Protein AF-A0ABD7DPT8-F1 (afdb_monomer_lite)

Organism: Bacillus cereus (NCBI:txid1396)

Radius of gyration: 15.37 Å; chains: 1; bounding box: 35×28×36 Å

Foldseek 3Di:
DDADPLLVLLVVVVVVVVVDDVVVVVCVVPPVVVVSVVVSVVSVVVDDPVRNVVSVVVSVVVVVVVVCVVVVNPPPDD

Structure (mmCIF, N/CA/C/O backbone):
data_AF-A0ABD7DPT8-F1
#
_entry.id   AF-A0ABD7DPT8-F1
#
loop_
_atom_site.group_PDB
_atom_site.id
_atom_site.type_symbol
_atom_site.label_atom_id
_atom_site.label_alt_id
_atom_site.label_comp_id
_atom_site.label_asym_id
_atom_site.label_entity_id
_atom_site.label_seq_id
_atom_site.pdbx_PDB_ins_code
_atom_site.Cartn_x
_atom_site.Cartn_y
_atom_site.Cartn_z
_atom_site.occupancy
_atom_site.B_iso_or_equiv
_atom_site.auth_seq_id
_atom_site.auth_comp_id
_atom_site.auth_asym_id
_atom_site.auth_atom_id
_atom_site.pdbx_PDB_model_num
ATOM 1 N N . MET A 1 1 ? 2.033 0.807 16.238 1.00 79.88 1 MET A N 1
ATOM 2 C CA . MET A 1 1 ? 0.946 0.080 15.544 1.00 79.88 1 MET A CA 1
ATOM 3 C C . MET A 1 1 ? 1.437 -1.210 14.872 1.00 79.88 1 MET A C 1
ATOM 5 O O . MET A 1 1 ? 2.575 -1.241 14.421 1.00 79.88 1 MET A O 1
ATOM 9 N N . GLU A 1 2 ? 0.577 -2.232 14.734 1.00 89.94 2 GLU A N 1
ATOM 10 C CA . GLU A 1 2 ? 0.790 -3.366 13.813 1.00 89.94 2 GLU A CA 1
ATOM 11 C C . GLU A 1 2 ? -0.025 -3.179 12.515 1.00 89.94 2 GLU A C 1
ATOM 13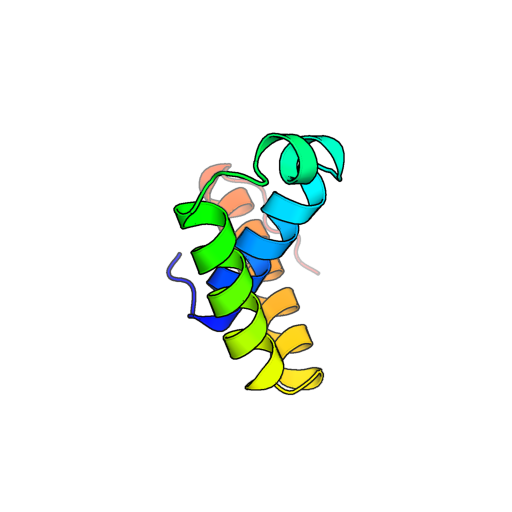 O O . GLU A 1 2 ? -1.205 -2.835 12.567 1.00 89.94 2 GLU A O 1
ATOM 18 N N . LEU A 1 3 ? 0.614 -3.394 11.357 1.00 95.69 3 LEU A N 1
ATOM 19 C CA . LEU A 1 3 ? 0.003 -3.277 10.026 1.00 95.69 3 LEU A CA 1
ATOM 20 C C . LEU A 1 3 ? -0.253 -4.653 9.398 1.00 95.69 3 LEU A C 1
ATOM 22 O O . LEU A 1 3 ? 0.609 -5.545 9.455 1.00 95.69 3 LEU A O 1
ATOM 26 N N . THR A 1 4 ? -1.388 -4.798 8.714 1.00 95.62 4 THR A N 1
ATOM 27 C CA . THR A 1 4 ? -1.697 -5.986 7.906 1.00 95.62 4 THR A CA 1
ATOM 28 C C . THR A 1 4 ? -0.790 -6.083 6.673 1.00 95.62 4 THR A C 1
ATOM 30 O O . THR A 1 4 ? -0.025 -5.171 6.348 1.00 95.62 4 THR A O 1
ATOM 33 N N . LYS A 1 5 ? -0.855 -7.213 5.957 1.00 94.88 5 LYS A N 1
ATOM 34 C CA . LYS A 1 5 ? -0.088 -7.409 4.717 1.00 94.88 5 LYS A CA 1
ATOM 35 C C . LYS A 1 5 ? -0.446 -6.361 3.654 1.00 94.88 5 LYS A C 1
ATOM 37 O O . LYS A 1 5 ? 0.461 -5.774 3.074 1.00 94.88 5 LYS A O 1
ATOM 42 N N . LEU A 1 6 ? -1.739 -6.121 3.423 1.00 96.25 6 LEU A N 1
ATOM 43 C CA . LEU A 1 6 ? -2.205 -5.163 2.416 1.00 96.25 6 LEU A CA 1
ATOM 44 C C . LEU A 1 6 ? -1.836 -3.729 2.807 1.00 96.25 6 LEU A C 1
ATOM 46 O O . LEU A 1 6 ? -1.334 -2.971 1.986 1.00 96.25 6 LEU A O 1
ATOM 50 N N . GLU A 1 7 ? -1.969 -3.396 4.087 1.00 96.81 7 GLU A N 1
ATOM 51 C CA . GLU A 1 7 ? -1.574 -2.097 4.629 1.00 96.81 7 GLU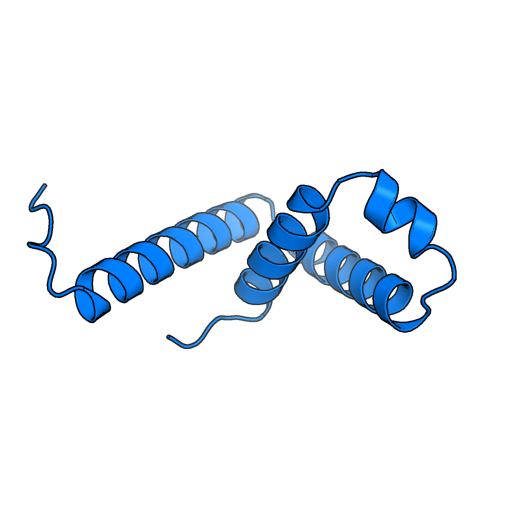 A CA 1
ATOM 52 C C . GLU A 1 7 ? -0.076 -1.815 4.450 1.00 96.81 7 GLU A C 1
ATOM 54 O O . GLU A 1 7 ? 0.303 -0.751 3.966 1.00 96.81 7 GLU A O 1
ATOM 59 N N . LYS A 1 8 ? 0.793 -2.788 4.761 1.00 95.00 8 LYS A N 1
ATOM 60 C CA . LYS A 1 8 ? 2.242 -2.680 4.510 1.00 95.00 8 LYS A CA 1
ATOM 61 C C . LYS A 1 8 ? 2.538 -2.436 3.032 1.00 95.00 8 LYS A C 1
ATOM 63 O O . LYS A 1 8 ? 3.367 -1.589 2.709 1.00 95.00 8 LYS A O 1
ATOM 68 N N . VAL A 1 9 ? 1.860 -3.163 2.145 1.00 95.19 9 VAL A N 1
ATOM 69 C CA . VAL A 1 9 ? 2.017 -3.003 0.695 1.00 95.19 9 VAL A CA 1
ATOM 70 C C . VAL A 1 9 ? 1.577 -1.613 0.243 1.00 95.19 9 VAL A C 1
ATOM 72 O O . VAL A 1 9 ? 2.304 -0.996 -0.531 1.00 95.19 9 VAL A O 1
ATOM 75 N N . ILE A 1 10 ? 0.463 -1.085 0.754 1.00 95.00 10 ILE A N 1
ATOM 76 C CA . ILE A 1 10 ? 0.006 0.280 0.455 1.00 95.00 10 ILE A CA 1
ATOM 77 C C . ILE A 1 10 ? 1.062 1.304 0.880 1.00 95.00 10 ILE A C 1
ATOM 79 O O . ILE A 1 10 ? 1.457 2.136 0.068 1.00 95.00 10 ILE A O 1
ATOM 83 N N . VAL A 1 11 ? 1.587 1.210 2.106 1.00 95.12 11 VAL A N 1
ATOM 84 C CA . VAL A 1 11 ? 2.616 2.140 2.608 1.00 95.12 11 VAL A CA 1
ATOM 85 C C . VAL A 1 11 ? 3.874 2.108 1.747 1.00 95.12 11 VAL A C 1
ATOM 87 O O . VAL A 1 11 ? 4.360 3.154 1.319 1.00 95.12 11 VAL A O 1
ATOM 90 N N . ILE A 1 12 ? 4.393 0.912 1.470 1.00 93.38 12 ILE A N 1
ATOM 91 C CA . ILE A 1 12 ? 5.611 0.745 0.674 1.00 93.38 12 ILE A CA 1
ATOM 92 C C . ILE A 1 12 ? 5.390 1.250 -0.754 1.00 93.38 12 ILE A C 1
ATOM 94 O O . ILE A 1 12 ? 6.246 1.950 -1.287 1.00 93.38 12 ILE A O 1
ATOM 98 N N . SER A 1 13 ? 4.245 0.935 -1.364 1.00 91.31 13 SER A N 1
ATOM 99 C CA . SER A 1 13 ? 3.920 1.367 -2.729 1.00 91.31 13 SER A CA 1
ATOM 100 C C . SER A 1 13 ? 3.846 2.885 -2.828 1.00 91.31 13 SER A C 1
ATOM 102 O O . SER A 1 13 ? 4.455 3.463 -3.723 1.00 91.31 13 SER A O 1
ATOM 104 N N . THR A 1 14 ? 3.168 3.535 -1.879 1.00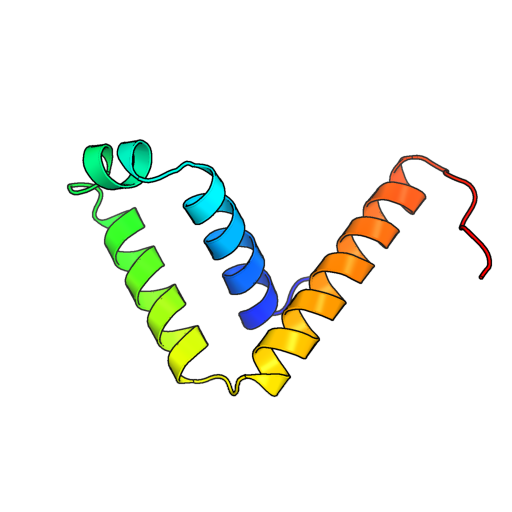 92.38 14 THR A N 1
ATOM 105 C CA . THR A 1 14 ? 3.091 4.999 -1.800 1.00 92.38 14 THR A CA 1
ATOM 106 C C . THR A 1 14 ? 4.472 5.620 -1.594 1.00 92.38 14 THR A C 1
ATOM 108 O O . THR A 1 14 ? 4.807 6.595 -2.262 1.00 92.38 14 THR A O 1
ATOM 111 N N . PHE A 1 15 ? 5.307 5.039 -0.725 1.00 91.94 15 PHE A N 1
ATOM 112 C CA . PHE A 1 15 ? 6.679 5.508 -0.522 1.00 91.94 15 PHE A CA 1
ATOM 113 C C . PHE A 1 15 ? 7.507 5.414 -1.810 1.00 91.94 15 PHE A C 1
ATOM 115 O O . PHE A 1 15 ? 8.131 6.394 -2.204 1.00 91.94 15 PHE A O 1
ATOM 122 N N . VAL A 1 16 ? 7.465 4.270 -2.501 1.00 89.38 16 VAL A N 1
ATOM 123 C CA . VAL A 1 16 ? 8.182 4.058 -3.768 1.00 89.38 16 VAL A CA 1
ATOM 124 C C . VAL A 1 16 ? 7.698 5.020 -4.856 1.00 89.38 16 VAL A C 1
ATOM 126 O O . VAL A 1 16 ? 8.527 5.588 -5.560 1.00 89.38 16 VAL A O 1
ATOM 129 N N . GLN A 1 17 ? 6.387 5.251 -4.970 1.00 86.69 17 GLN A N 1
ATOM 130 C CA . GLN A 1 17 ? 5.828 6.241 -5.901 1.00 86.69 17 GLN A CA 1
ATOM 131 C C . GLN A 1 17 ? 6.319 7.661 -5.585 1.00 86.69 17 GLN A C 1
ATOM 133 O O . GLN A 1 17 ? 6.653 8.413 -6.497 1.00 86.69 17 GLN A O 1
ATOM 138 N N . GLY A 1 18 ? 6.424 8.013 -4.300 1.00 92.44 18 GLY A N 1
ATOM 139 C CA . GLY A 1 18 ? 6.927 9.313 -3.852 1.00 92.44 18 GLY A CA 1
ATOM 140 C C . GLY A 1 18 ? 8.405 9.572 -4.166 1.00 92.44 18 GLY A C 1
ATOM 141 O O . GLY A 1 18 ? 8.805 10.731 -4.245 1.00 92.44 18 GLY A O 1
ATOM 142 N N . LEU A 1 19 ? 9.213 8.527 -4.384 1.00 90.62 19 LEU A N 1
ATOM 143 C CA . LEU A 1 19 ? 10.615 8.658 -4.813 1.00 90.62 19 LEU A CA 1
ATOM 144 C C . LEU A 1 19 ? 10.759 9.035 -6.298 1.00 90.62 19 LEU A C 1
ATOM 146 O O . LEU A 1 19 ? 11.843 9.434 -6.723 1.00 90.62 19 LEU A O 1
ATOM 150 N N . GLY A 1 20 ? 9.677 8.935 -7.072 1.00 89.38 20 GLY A N 1
ATOM 151 C CA . GLY A 1 20 ? 9.633 9.336 -8.472 1.00 89.38 20 GLY A CA 1
ATOM 152 C C . GLY A 1 20 ? 10.266 8.340 -9.445 1.00 89.38 20 GLY A C 1
ATOM 153 O O . GLY A 1 20 ? 10.874 7.332 -9.076 1.00 89.38 20 GLY A O 1
ATOM 154 N N . GLU A 1 21 ? 10.100 8.637 -10.733 1.00 87.56 21 GLU A N 1
ATOM 155 C CA . GLU A 1 21 ? 10.533 7.763 -11.826 1.00 87.56 21 GLU A CA 1
ATOM 156 C C . GLU A 1 21 ? 12.057 7.614 -11.877 1.00 87.56 21 GLU A C 1
ATOM 158 O O . GLU A 1 21 ? 12.546 6.501 -12.043 1.00 87.56 21 GLU A O 1
ATOM 163 N N . GLU A 1 22 ? 12.813 8.691 -11.633 1.00 89.88 22 GLU A N 1
ATOM 164 C CA . GLU A 1 22 ? 14.285 8.677 -11.643 1.00 89.88 22 GLU A CA 1
ATOM 165 C C . GLU A 1 22 ? 14.865 7.637 -10.668 1.00 89.88 22 GLU A C 1
ATOM 167 O O . GLU A 1 22 ? 15.794 6.899 -11.009 1.00 89.88 22 GLU A O 1
ATOM 172 N N . PHE A 1 23 ? 14.291 7.516 -9.466 1.00 88.94 23 PHE A N 1
ATOM 173 C CA . PHE A 1 23 ? 14.705 6.500 -8.501 1.00 88.94 23 PHE A CA 1
ATOM 174 C C . PHE A 1 23 ? 14.492 5.082 -9.044 1.00 88.94 23 PHE A C 1
ATOM 176 O O . PHE A 1 23 ? 15.368 4.221 -8.903 1.00 88.94 23 PHE A O 1
ATOM 183 N N . LEU A 1 24 ? 13.343 4.836 -9.679 1.00 86.31 24 LEU A N 1
ATOM 184 C CA . LEU A 1 24 ? 13.024 3.544 -10.285 1.00 86.31 24 LEU A CA 1
ATOM 185 C C . LEU A 1 24 ? 13.958 3.234 -11.454 1.00 86.31 24 LEU A C 1
ATOM 187 O O . LEU A 1 24 ? 14.403 2.094 -11.590 1.00 86.31 24 LEU A O 1
ATOM 191 N N . GLU A 1 25 ? 14.298 4.240 -12.262 1.00 88.00 25 GLU A N 1
ATOM 192 C CA . GLU A 1 25 ? 15.220 4.092 -13.385 1.00 88.00 25 GLU A CA 1
ATOM 193 C C . GLU A 1 25 ? 16.624 3.712 -12.924 1.00 88.00 25 GLU A C 1
ATOM 195 O O . GLU A 1 25 ? 17.190 2.728 -13.405 1.00 88.00 25 GLU A O 1
ATOM 200 N N . ASN A 1 26 ? 17.145 4.433 -11.933 1.00 88.62 26 ASN A N 1
ATOM 201 C CA . ASN A 1 26 ? 18.461 4.180 -11.349 1.00 88.62 26 ASN A CA 1
ATOM 202 C C . ASN A 1 26 ? 18.515 2.857 -10.570 1.00 88.62 26 ASN A C 1
ATOM 204 O O . ASN A 1 26 ? 19.586 2.285 -10.371 1.00 88.62 26 ASN A O 1
ATOM 208 N N . SER A 1 27 ? 17.357 2.334 -10.171 1.00 86.81 27 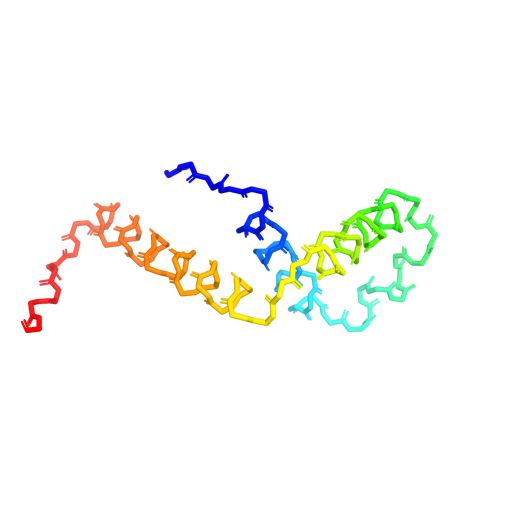SER A N 1
ATOM 209 C CA . SER A 1 27 ? 17.230 1.071 -9.446 1.00 86.81 27 SER A CA 1
ATOM 210 C C . SER A 1 27 ? 16.840 -0.110 -10.341 1.00 86.81 27 SER A C 1
ATOM 212 O O . SER A 1 27 ? 16.560 -1.191 -9.819 1.00 86.81 27 SER A O 1
ATOM 214 N N . LYS A 1 28 ? 16.854 0.040 -11.676 1.00 82.38 28 LYS A N 1
ATOM 215 C CA . LYS A 1 28 ? 16.515 -1.040 -12.622 1.00 82.38 28 LYS A CA 1
ATOM 216 C C . LYS A 1 28 ? 17.355 -2.300 -12.402 1.00 82.38 28 LYS A C 1
ATOM 218 O O . LYS A 1 28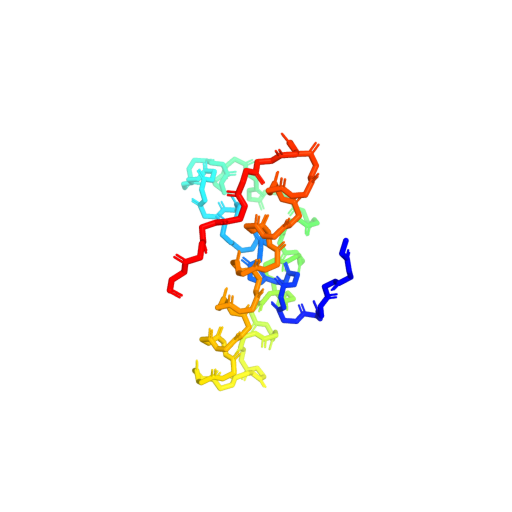 ? 16.821 -3.390 -12.541 1.00 82.38 28 LYS A O 1
ATOM 223 N N . GLU A 1 29 ? 18.615 -2.212 -11.983 1.00 91.06 29 GLU A N 1
ATOM 224 C CA . GLU A 1 29 ? 19.436 -3.408 -11.707 1.00 91.06 29 GLU A CA 1
ATOM 225 C C . GLU A 1 29 ? 19.315 -3.946 -10.272 1.00 91.06 29 GLU A C 1
ATOM 227 O O . GLU A 1 29 ? 19.887 -4.982 -9.930 1.00 91.06 29 GLU A O 1
ATOM 232 N N . ASN A 1 30 ? 18.512 -3.302 -9.421 1.00 92.50 30 ASN A N 1
ATOM 233 C CA . ASN A 1 30 ? 18.297 -3.754 -8.055 1.00 92.50 30 ASN A CA 1
ATOM 234 C C . ASN A 1 30 ? 17.320 -4.943 -8.023 1.00 92.50 30 ASN A C 1
ATOM 236 O O . ASN A 1 30 ? 16.097 -4.783 -8.084 1.00 92.50 30 ASN A O 1
ATOM 240 N N . HIS A 1 31 ? 17.870 -6.156 -7.900 1.00 91.50 31 HIS A N 1
ATOM 241 C CA . HIS A 1 31 ? 17.088 -7.394 -7.834 1.00 91.50 31 HIS A CA 1
ATOM 242 C C . HIS A 1 31 ? 16.062 -7.385 -6.689 1.00 91.50 31 HIS A C 1
ATOM 244 O O . HIS A 1 31 ? 14.926 -7.823 -6.873 1.00 91.50 31 HIS A O 1
ATOM 250 N N . SER A 1 32 ? 16.432 -6.863 -5.518 1.00 90.56 32 SER A N 1
ATOM 251 C CA . SER A 1 32 ? 15.541 -6.811 -4.356 1.00 90.56 32 SER A CA 1
ATOM 252 C C . SER A 1 32 ? 14.353 -5.880 -4.593 1.00 90.56 32 SER A C 1
ATOM 254 O O . SER A 1 32 ? 13.227 -6.237 -4.252 1.00 90.56 32 SER A O 1
ATOM 256 N N . LEU A 1 33 ? 14.568 -4.726 -5.236 1.00 89.12 33 LEU A N 1
ATOM 257 C CA . LEU A 1 33 ? 13.478 -3.819 -5.605 1.00 89.12 33 LEU A CA 1
ATOM 258 C C . LEU A 1 33 ? 12.558 -4.450 -6.657 1.00 89.12 33 LEU A C 1
ATOM 260 O O . LEU A 1 33 ? 11.340 -4.410 -6.508 1.00 89.12 33 LEU A O 1
ATOM 264 N N . LYS A 1 34 ? 13.122 -5.099 -7.683 1.00 89.50 34 LYS A N 1
ATOM 265 C CA . LYS A 1 34 ? 12.338 -5.854 -8.677 1.00 89.50 34 LYS A CA 1
ATOM 266 C C . LYS A 1 34 ? 11.464 -6.920 -8.017 1.00 89.50 34 LYS A C 1
ATOM 268 O O . LYS A 1 34 ? 10.301 -7.072 -8.384 1.00 89.50 34 LYS A O 1
ATOM 273 N N . GLN A 1 35 ? 12.013 -7.661 -7.056 1.00 90.94 35 GLN A N 1
ATOM 274 C CA . GLN A 1 35 ? 11.265 -8.671 -6.313 1.00 90.94 35 GLN A CA 1
ATOM 275 C C . GLN A 1 35 ? 10.151 -8.036 -5.475 1.00 90.94 35 GLN A C 1
ATOM 277 O O . GLN A 1 35 ? 9.021 -8.512 -5.521 1.00 90.94 35 GLN A O 1
ATOM 282 N N . LEU A 1 36 ? 10.445 -6.941 -4.771 1.00 90.25 36 LEU A N 1
ATOM 283 C CA . LEU A 1 36 ? 9.456 -6.199 -3.992 1.00 90.25 36 LEU A CA 1
ATOM 284 C C . LEU A 1 36 ? 8.280 -5.730 -4.860 1.00 90.25 36 LEU A C 1
ATOM 286 O O . LEU A 1 36 ? 7.134 -5.970 -4.495 1.00 90.25 36 LEU A O 1
ATOM 290 N N . LEU A 1 37 ? 8.551 -5.129 -6.024 1.00 89.56 37 LEU A N 1
ATOM 291 C CA . LEU A 1 37 ? 7.510 -4.656 -6.945 1.00 89.56 37 LEU A CA 1
ATOM 292 C C . LEU A 1 37 ? 6.606 -5.796 -7.438 1.00 89.56 37 LEU A C 1
ATOM 294 O O . LEU A 1 37 ? 5.391 -5.628 -7.495 1.00 89.56 37 LEU A O 1
ATOM 298 N N . ARG A 1 38 ? 7.170 -6.981 -7.713 1.00 91.38 38 ARG A N 1
ATOM 299 C CA . ARG A 1 38 ? 6.377 -8.170 -8.079 1.00 91.38 38 ARG A CA 1
ATOM 300 C C . ARG A 1 38 ? 5.492 -8.660 -6.938 1.00 91.38 38 ARG A C 1
ATOM 302 O O . ARG A 1 38 ? 4.372 -9.097 -7.178 1.00 91.38 38 ARG A O 1
ATOM 309 N N . GLU A 1 39 ? 5.986 -8.635 -5.703 1.00 91.69 39 GLU A N 1
ATOM 310 C CA . GLU A 1 39 ? 5.182 -9.042 -4.544 1.00 91.69 39 GLU A CA 1
ATOM 311 C C . GLU A 1 39 ? 4.068 -8.033 -4.235 1.00 91.69 39 GLU A C 1
ATOM 313 O O . GLU A 1 39 ? 2.964 -8.441 -3.878 1.00 91.69 39 GLU A O 1
ATOM 318 N N . ILE A 1 40 ? 4.325 -6.736 -4.429 1.00 92.75 40 ILE A N 1
ATOM 319 C CA . ILE A 1 40 ? 3.303 -5.681 -4.364 1.00 92.75 40 ILE A CA 1
ATOM 320 C C . ILE A 1 40 ? 2.198 -5.955 -5.391 1.00 92.75 40 ILE A C 1
ATOM 322 O O . ILE A 1 40 ? 1.023 -5.998 -5.029 1.00 92.75 40 ILE A O 1
ATOM 326 N N . GLU A 1 41 ? 2.576 -6.205 -6.647 1.00 92.56 41 GLU A N 1
ATOM 327 C CA . GLU A 1 41 ? 1.636 -6.479 -7.738 1.00 92.56 41 GLU A CA 1
ATOM 328 C C . GLU A 1 41 ? 0.760 -7.706 -7.449 1.00 92.56 41 GLU A C 1
ATOM 330 O O . GLU A 1 41 ? -0.455 -7.649 -7.625 1.00 92.56 41 GLU A O 1
ATOM 335 N N . LYS A 1 42 ? 1.338 -8.794 -6.923 1.00 94.88 42 LYS A N 1
ATOM 336 C CA . LYS A 1 42 ? 0.566 -9.978 -6.502 1.00 94.88 42 LYS A CA 1
ATOM 337 C C . LYS A 1 42 ? -0.479 -9.640 -5.444 1.00 94.88 42 LYS A C 1
ATOM 339 O O . LYS A 1 42 ? -1.634 -10.016 -5.587 1.00 94.88 42 LYS A O 1
ATOM 344 N N . VAL A 1 43 ? -0.087 -8.914 -4.396 1.00 94.25 43 VAL A N 1
ATOM 345 C CA . VAL A 1 43 ? -1.009 -8.555 -3.307 1.00 94.25 43 VAL A CA 1
ATOM 346 C C . VAL A 1 43 ? -2.147 -7.670 -3.810 1.00 94.25 43 VAL A C 1
ATOM 348 O O . VAL A 1 43 ? -3.278 -7.824 -3.354 1.00 94.25 43 VAL A O 1
ATOM 351 N N . PHE A 1 44 ? -1.870 -6.774 -4.756 1.00 91.38 44 PHE A N 1
ATOM 352 C CA . PHE A 1 44 ? -2.899 -5.957 -5.390 1.00 91.38 44 PHE A CA 1
ATOM 353 C C . PHE A 1 44 ? -3.831 -6.771 -6.284 1.00 91.38 44 PHE A C 1
ATOM 355 O O . PHE A 1 44 ? -5.038 -6.591 -6.188 1.00 91.38 44 PHE A O 1
ATOM 362 N N . ASN A 1 45 ? -3.306 -7.708 -7.073 1.00 94.12 45 ASN A N 1
ATOM 363 C CA . ASN A 1 45 ? -4.125 -8.595 -7.904 1.00 94.12 45 ASN A CA 1
ATOM 364 C C . ASN A 1 45 ? -5.013 -9.543 -7.080 1.00 94.12 45 ASN A C 1
ATOM 366 O O . ASN A 1 45 ? -6.089 -9.924 -7.535 1.00 94.12 45 ASN A O 1
ATOM 370 N N . ASP A 1 46 ? -4.583 -9.895 -5.866 1.00 95.94 46 ASP A N 1
ATOM 371 C CA . ASP A 1 46 ? -5.352 -10.715 -4.923 1.00 95.94 46 ASP A CA 1
ATOM 372 C C . ASP A 1 46 ? -6.385 -9.901 -4.114 1.00 95.94 46 ASP A C 1
ATOM 374 O O . ASP A 1 46 ? -7.145 -10.473 -3.329 1.00 95.94 46 ASP A O 1
ATOM 378 N N . SER A 1 47 ? -6.408 -8.573 -4.268 1.00 95.44 47 SER A N 1
ATOM 379 C CA . SER A 1 47 ? -7.282 -7.669 -3.515 1.00 95.44 47 SER A CA 1
ATOM 380 C C . SER A 1 47 ? -8.326 -7.018 -4.420 1.00 95.44 47 SER A C 1
ATOM 382 O O . SER A 1 47 ? -8.063 -6.639 -5.557 1.00 95.44 47 SER A O 1
ATOM 384 N N . THR A 1 48 ? -9.532 -6.835 -3.894 1.00 97.12 48 THR A N 1
ATOM 385 C CA . THR A 1 48 ? -10.570 -6.041 -4.562 1.00 97.12 48 THR A CA 1
ATOM 386 C C . THR A 1 48 ? -10.335 -4.539 -4.348 1.00 97.12 48 THR A C 1
ATOM 388 O O . THR A 1 48 ? -9.729 -4.155 -3.342 1.00 97.12 48 THR A O 1
ATOM 391 N N . PRO A 1 49 ? -10.857 -3.663 -5.227 1.00 95.62 49 PRO A N 1
ATOM 392 C CA . PRO A 1 49 ? -10.775 -2.215 -5.035 1.00 95.62 49 PRO A CA 1
ATOM 393 C C . PRO A 1 49 ? -11.313 -1.740 -3.677 1.00 95.62 49 PRO A C 1
ATOM 395 O O . PRO A 1 49 ? -10.713 -0.863 -3.057 1.00 95.62 49 PRO A O 1
ATOM 398 N N . ASP A 1 50 ? -12.394 -2.350 -3.182 1.00 97.75 50 ASP A N 1
ATOM 399 C CA . ASP A 1 50 ? -12.960 -2.016 -1.871 1.00 97.75 50 ASP A CA 1
ATOM 400 C C . ASP A 1 50 ? -12.001 -2.373 -0.731 1.00 97.75 50 ASP A C 1
ATOM 402 O O . ASP A 1 50 ? -11.743 -1.538 0.131 1.00 97.75 50 ASP A O 1
ATOM 406 N N . GLN A 1 51 ? -11.378 -3.556 -0.773 1.00 97.56 51 GLN A N 1
ATOM 407 C CA . GLN A 1 51 ? -10.370 -3.950 0.219 1.00 97.56 51 GLN A CA 1
ATOM 408 C C . GLN A 1 51 ? -9.146 -3.029 0.197 1.00 97.56 51 GLN A C 1
ATOM 410 O O . GLN A 1 51 ? -8.588 -2.714 1.247 1.00 97.56 51 GLN A O 1
ATOM 415 N N . MET A 1 52 ? -8.717 -2.584 -0.988 1.00 96.19 52 MET A N 1
ATOM 416 C CA . MET A 1 52 ? -7.618 -1.622 -1.116 1.00 96.19 52 MET A CA 1
ATOM 417 C C . MET A 1 52 ? -7.987 -0.272 -0.502 1.00 96.19 52 MET A C 1
ATOM 419 O O . MET A 1 52 ? -7.177 0.306 0.222 1.00 96.19 52 MET A O 1
ATOM 423 N N . ARG A 1 53 ? -9.208 0.214 -0.759 1.00 96.50 53 ARG A N 1
ATOM 424 C CA . ARG A 1 53 ? -9.721 1.465 -0.190 1.00 96.50 53 ARG A CA 1
ATOM 425 C C . ARG A 1 53 ? -9.799 1.390 1.332 1.00 96.50 53 ARG A C 1
ATOM 427 O O . ARG A 1 53 ? -9.248 2.257 2.001 1.00 96.50 53 ARG A O 1
ATOM 434 N N . GLU A 1 54 ? -10.402 0.334 1.870 1.00 97.62 54 GLU A N 1
ATOM 435 C CA . GLU A 1 54 ? -10.513 0.118 3.317 1.00 97.62 54 GLU A CA 1
ATOM 436 C C . GLU A 1 54 ? -9.137 0.037 3.989 1.00 97.62 54 GLU A C 1
ATOM 438 O O . GLU A 1 54 ? -8.911 0.647 5.033 1.00 97.62 54 GLU A O 1
ATOM 443 N N . ALA A 1 55 ? -8.180 -0.669 3.380 1.00 97.25 55 ALA A N 1
ATOM 444 C CA . ALA A 1 55 ? -6.826 -0.759 3.917 1.00 97.25 55 ALA A CA 1
ATOM 445 C C . ALA A 1 55 ? -6.071 0.580 3.845 1.00 97.25 55 ALA A C 1
ATOM 447 O O . ALA A 1 55 ? -5.292 0.889 4.748 1.00 97.25 55 ALA A O 1
ATOM 448 N N . ALA A 1 56 ? -6.300 1.388 2.805 1.00 95.94 56 ALA A N 1
ATOM 449 C CA . ALA A 1 56 ? -5.717 2.723 2.695 1.00 95.94 56 ALA A CA 1
ATOM 450 C C . ALA A 1 56 ? -6.285 3.675 3.759 1.00 95.94 56 ALA A C 1
ATOM 452 O O . ALA A 1 56 ? -5.516 4.361 4.435 1.00 95.94 56 ALA A O 1
ATOM 453 N N . GLU A 1 57 ? -7.609 3.675 3.943 1.00 96.88 57 GLU A N 1
ATOM 454 C CA . GLU A 1 57 ? -8.300 4.435 4.992 1.00 96.88 57 GLU A CA 1
ATOM 455 C C . GLU A 1 57 ? -7.798 4.010 6.381 1.00 96.88 57 GLU A C 1
ATOM 457 O O . GLU A 1 57 ? -7.367 4.854 7.168 1.00 96.88 57 GLU A O 1
ATOM 462 N N . SER A 1 58 ? -7.724 2.701 6.645 1.00 97.25 58 SER A N 1
ATOM 463 C CA . SER A 1 58 ? -7.247 2.175 7.929 1.00 97.25 58 SER A CA 1
ATOM 464 C C . SER A 1 58 ? -5.789 2.547 8.223 1.00 97.25 58 SER A C 1
ATOM 466 O O . SER A 1 58 ? -5.468 2.949 9.341 1.00 97.25 58 SER A O 1
ATOM 468 N N . VAL A 1 59 ? -4.890 2.472 7.234 1.00 96.88 59 VAL A N 1
ATOM 469 C CA . VAL A 1 59 ? -3.491 2.919 7.390 1.00 96.88 59 VAL A CA 1
ATOM 470 C C . VAL A 1 59 ? -3.411 4.398 7.727 1.00 96.88 59 VAL A C 1
ATOM 472 O O . VAL A 1 59 ? -2.645 4.779 8.615 1.00 96.88 59 VAL A O 1
ATOM 475 N N . LEU A 1 60 ? -4.184 5.228 7.026 1.00 95.25 60 LEU A N 1
ATOM 476 C CA . LEU A 1 60 ? -4.182 6.668 7.237 1.00 95.25 60 LEU A CA 1
ATOM 477 C C . LEU A 1 60 ? -4.650 7.009 8.654 1.00 95.25 60 LEU A C 1
ATOM 479 O O . LEU A 1 60 ? -3.961 7.741 9.363 1.00 95.25 60 LEU A O 1
ATOM 483 N N . GLU A 1 61 ? -5.773 6.436 9.089 1.00 94.94 61 GLU A N 1
ATOM 484 C CA . GLU A 1 61 ? -6.298 6.621 10.444 1.00 94.94 61 GLU A CA 1
ATOM 485 C C . GLU A 1 61 ? -5.281 6.222 11.507 1.00 94.94 61 GLU A C 1
ATOM 487 O O . GLU A 1 61 ? -5.041 6.973 12.456 1.00 94.94 61 GLU A O 1
ATOM 492 N N . LYS A 1 62 ? -4.644 5.059 11.346 1.00 94.81 62 LYS A N 1
ATOM 493 C CA . LYS A 1 62 ? -3.691 4.586 12.342 1.00 94.81 62 LYS A CA 1
ATOM 494 C C . LYS A 1 62 ? -2.416 5.437 12.380 1.00 94.81 62 LYS A C 1
ATOM 496 O O . LYS A 1 62 ? -1.906 5.681 13.471 1.00 94.81 62 LYS A O 1
ATOM 501 N N . PHE A 1 63 ? -1.921 5.933 11.241 1.00 93.88 63 PHE A N 1
ATOM 502 C CA . PHE A 1 63 ? -0.798 6.879 11.239 1.00 93.88 63 PHE A CA 1
ATOM 503 C C . PHE A 1 63 ? -1.163 8.216 11.878 1.00 93.88 63 PHE A C 1
ATOM 505 O O . PHE A 1 63 ? -0.376 8.741 12.662 1.00 93.88 63 PHE A O 1
ATOM 512 N N . ILE A 1 64 ? -2.351 8.755 11.591 1.00 93.19 64 ILE A N 1
ATOM 513 C CA . ILE A 1 64 ? -2.844 9.977 12.240 1.00 93.19 64 ILE A CA 1
ATOM 514 C C . ILE A 1 64 ? -2.926 9.768 13.755 1.00 93.19 64 ILE A C 1
ATOM 516 O O . ILE A 1 64 ? -2.453 10.607 14.520 1.00 93.19 64 ILE A O 1
ATOM 520 N N . TYR A 1 65 ? -3.494 8.642 14.190 1.00 91.44 65 TYR A N 1
ATOM 521 C CA . TYR A 1 65 ? -3.618 8.307 15.604 1.00 91.44 65 TYR A CA 1
ATOM 522 C C . TYR A 1 65 ? -2.253 8.187 16.290 1.00 91.44 65 TYR A C 1
ATOM 524 O O . TYR A 1 65 ? -2.049 8.804 17.339 1.00 91.44 65 TYR A O 1
ATOM 532 N N . ASP A 1 66 ? -1.318 7.434 15.700 1.00 91.50 66 ASP A N 1
ATOM 533 C CA . ASP A 1 66 ? 0.032 7.267 16.245 1.00 91.50 66 ASP A CA 1
ATOM 534 C C . ASP A 1 66 ? 0.746 8.631 16.336 1.00 91.50 66 ASP A C 1
ATOM 536 O O . ASP A 1 66 ? 1.262 8.968 17.400 1.00 91.50 66 ASP A O 1
ATOM 540 N N . LEU A 1 67 ? 0.660 9.483 15.304 1.00 90.94 67 LEU A N 1
ATOM 541 C CA . LEU A 1 67 ? 1.241 10.834 15.320 1.00 90.94 67 LEU A CA 1
ATOM 542 C C . LEU A 1 67 ? 0.637 11.735 16.406 1.00 90.94 67 LEU A C 1
ATOM 544 O O . LEU A 1 67 ? 1.375 12.428 17.110 1.00 90.94 67 LEU A O 1
ATOM 548 N N . ILE A 1 68 ? -0.691 11.744 16.558 1.00 91.50 68 ILE A N 1
ATOM 549 C CA . ILE A 1 68 ? -1.372 12.533 17.596 1.00 91.50 68 ILE A CA 1
ATOM 550 C C . ILE A 1 68 ? -0.942 12.067 18.986 1.00 91.50 68 ILE A C 1
ATOM 552 O O . ILE A 1 68 ? -0.628 12.893 19.846 1.00 91.50 68 ILE A O 1
ATOM 556 N N . LYS A 1 69 ? -0.905 10.748 19.194 1.00 89.56 69 LYS A N 1
ATOM 557 C CA . LYS A 1 69 ? -0.536 10.133 20.467 1.00 89.56 69 LYS A CA 1
ATOM 558 C C . LYS A 1 69 ? 0.919 10.410 20.834 1.00 89.56 69 LYS A C 1
ATOM 560 O O . LYS A 1 69 ? 1.185 10.786 21.970 1.00 89.56 69 LYS A O 1
ATOM 565 N N . GLU A 1 70 ? 1.847 10.246 19.895 1.00 90.62 70 GLU A N 1
ATOM 566 C CA . GLU A 1 70 ? 3.278 10.492 20.116 1.00 90.62 70 GLU A CA 1
ATOM 567 C C . GLU A 1 70 ? 3.569 11.958 20.451 1.00 90.62 70 GLU A C 1
ATOM 569 O O . GLU A 1 70 ? 4.423 12.246 21.288 1.00 90.62 70 GLU A O 1
ATOM 574 N N . ASN A 1 71 ? 2.825 12.887 19.847 1.00 88.94 71 ASN A N 1
ATOM 575 C CA . ASN A 1 71 ? 3.033 14.322 20.027 1.00 88.94 71 ASN A CA 1
ATOM 576 C C . ASN A 1 71 ? 2.132 14.949 21.109 1.00 88.94 71 ASN A C 1
ATOM 578 O O . ASN A 1 71 ? 2.133 16.170 21.261 1.00 88.94 71 ASN A O 1
ATOM 582 N N . ASN A 1 72 ? 1.367 14.145 21.865 1.00 84.31 72 ASN A N 1
ATOM 583 C CA . ASN A 1 72 ? 0.369 14.606 22.845 1.00 84.31 72 ASN A CA 1
ATOM 584 C C . ASN A 1 72 ? -0.575 15.693 22.291 1.00 84.31 72 ASN A C 1
ATOM 586 O O . ASN A 1 72 ? -0.975 16.613 23.010 1.00 84.31 72 ASN A O 1
ATOM 590 N N . LEU A 1 73 ? -0.911 15.615 21.001 1.00 80.88 73 LEU A N 1
ATOM 591 C CA . LEU A 1 73 ? -1.783 16.596 20.366 1.00 80.88 73 LEU A CA 1
ATOM 592 C C . LEU A 1 73 ? -3.217 16.417 20.891 1.00 80.88 73 LEU A C 1
ATOM 594 O O . LEU A 1 73 ? -3.651 15.286 21.137 1.00 80.88 73 LEU A O 1
ATOM 598 N N . PRO A 1 74 ? -3.985 17.506 21.076 1.00 75.88 74 PRO A N 1
ATOM 599 C CA . PRO A 1 74 ? -5.391 17.381 21.420 1.00 75.88 74 PRO A CA 1
ATOM 600 C C . PRO A 1 74 ? -6.105 16.635 20.289 1.00 75.88 74 PRO A C 1
ATOM 602 O O . PRO A 1 74 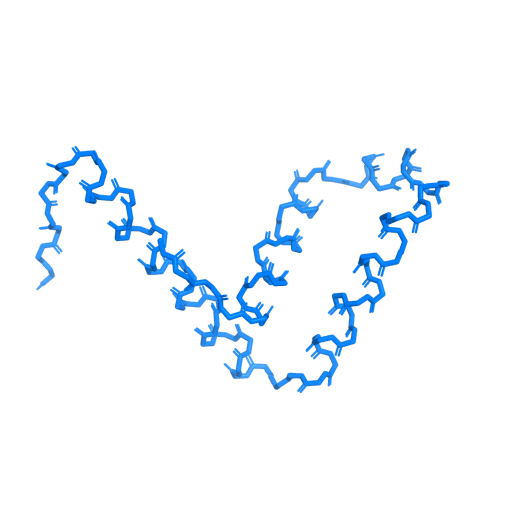? -6.078 17.070 19.138 1.00 75.88 74 PRO A O 1
ATOM 605 N N . LEU A 1 75 ? -6.733 15.503 20.617 1.00 65.88 75 LEU A N 1
ATOM 606 C CA . LEU A 1 75 ? -7.577 14.769 19.677 1.00 65.88 75 LEU A CA 1
ATOM 607 C C . LEU A 1 75 ? -8.655 15.728 19.158 1.00 65.88 75 LEU A C 1
ATOM 609 O O . LEU A 1 75 ? -9.440 16.257 19.952 1.00 65.88 75 LEU A O 1
ATOM 613 N N . LEU A 1 76 ? -8.680 15.961 17.841 1.00 62.94 76 LEU A N 1
ATOM 614 C CA . LEU A 1 76 ? -9.767 16.683 17.185 1.00 62.94 76 LEU A CA 1
ATOM 615 C C . LEU A 1 76 ? -11.047 15.880 17.429 1.00 62.94 76 LEU A C 1
ATOM 617 O O . LEU A 1 76 ? -11.256 14.818 16.846 1.00 62.94 76 LEU A O 1
ATOM 621 N N . LYS A 1 77 ? -11.868 16.355 18.369 1.00 53.47 77 LYS A N 1
ATOM 622 C CA . LYS A 1 77 ? -13.231 15.865 18.545 1.00 53.47 77 LYS A CA 1
ATOM 623 C C . LYS A 1 77 ? -14.038 16.413 17.374 1.00 53.47 77 LYS A C 1
ATOM 625 O O . LYS A 1 77 ? -14.264 17.621 17.328 1.00 53.47 77 LYS A O 1
ATOM 630 N N . ASN A 1 78 ? -14.403 15.535 16.445 1.00 51.81 78 ASN A N 1
ATOM 631 C CA . ASN A 1 78 ? -15.460 15.805 15.474 1.00 51.81 78 ASN A CA 1
ATOM 632 C C . ASN A 1 78 ? -16.823 15.733 16.164 1.00 51.81 78 ASN A C 1
ATOM 634 O O . ASN A 1 78 ? -16.990 14.840 17.029 1.00 51.81 78 ASN A O 1
#

Sequence (78 aa):
MELTKLEKVIVISTFVQGLGEEFLENSKENHSLKQLLREIEKVFNDSTPDQMREAAESVLEKFIYDLIKENNLPLLKN

Secondary structure (DSSP, 8-state):
----HHHHHHHHHHHHHHTHHHHHHHTTT-HHHHHHHHHHHHHHHTS-HHHHHHHHHHHHHHHHHHHHHHTTPPP---

pLDDT: mean 90.24, std 8.6, range [51.81, 97.75]